Protein AF-A0A3M1J8K4-F1 (afdb_monomer)

Sequence (110 aa):
MFAQNEGLKNLLALLLFLLGSLESVVAQTDCASISPYAPGRQWVYQWYGSNQKPSYRTFRTVLDEPLPGLYRIETVILNAFADTIYRGHHEVRCTEEGLYQDLLAKLTPD

Secondary structure (DSSP, 8-state):
-----HHHHHHHHHHHHHHTTS-----S--GGGS----TT-EEEEEEE-TTSSEEEEEEEEEPP-SSTTEEEEEEEEEESSSS-EEEEEEEEEEETTEEEE------EE-

Radius of gyration: 24.31 Å; Cα contacts (8 Å, |Δi|>4): 168; chains: 1; bounding box: 38×76×39 Å

pLDDT: mean 75.8, std 14.45, range [38.53, 93.75]

Structure (mmCIF, N/CA/C/O backbone):
data_AF-A0A3M1J8K4-F1
#
_entry.id   AF-A0A3M1J8K4-F1
#
loop_
_atom_site.group_PDB
_atom_site.id
_atom_site.type_symbol
_atom_site.label_atom_id
_atom_site.label_alt_id
_atom_site.label_comp_id
_atom_site.label_asym_id
_atom_site.label_entity_id
_atom_site.label_seq_id
_atom_site.pdbx_PDB_ins_code
_atom_site.Cartn_x
_atom_site.Cartn_y
_atom_site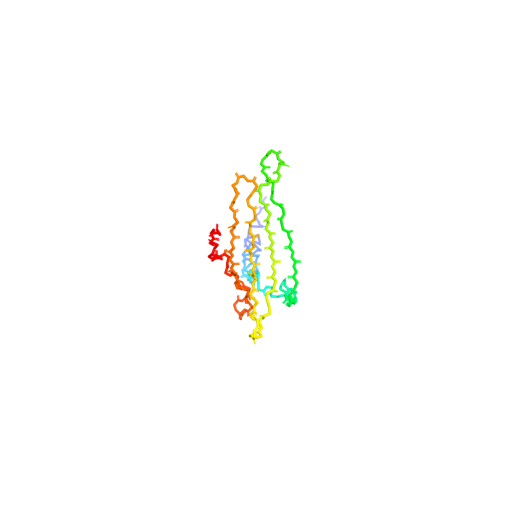.Cartn_z
_atom_site.occupancy
_atom_site.B_iso_or_equiv
_atom_site.auth_seq_id
_atom_site.auth_comp_id
_atom_site.auth_asym_id
_atom_site.auth_atom_id
_atom_site.pdbx_PDB_model_num
ATOM 1 N N . MET A 1 1 ? -22.357 65.396 -4.799 1.00 38.53 1 MET A N 1
ATOM 2 C CA . MET A 1 1 ? -21.923 64.992 -3.444 1.00 38.53 1 MET A CA 1
ATOM 3 C C . MET A 1 1 ? -22.488 63.601 -3.173 1.00 38.53 1 MET A C 1
ATOM 5 O O . MET A 1 1 ? -23.647 63.497 -2.811 1.00 38.53 1 MET A O 1
ATOM 9 N N . PHE A 1 2 ? -21.723 62.536 -3.434 1.00 45.28 2 PHE A N 1
ATOM 10 C CA . PHE A 1 2 ? -22.093 61.161 -3.066 1.00 45.28 2 PHE A CA 1
ATOM 11 C C . PHE A 1 2 ? -21.135 60.706 -1.968 1.00 45.28 2 PHE A C 1
ATOM 13 O O . PHE A 1 2 ? -20.069 60.169 -2.243 1.00 45.28 2 PHE A O 1
ATOM 20 N N . ALA A 1 3 ? -21.490 60.998 -0.723 1.00 51.06 3 ALA A N 1
ATOM 21 C CA . ALA A 1 3 ? -20.793 60.507 0.454 1.00 51.06 3 ALA A CA 1
ATOM 22 C C . ALA A 1 3 ? -21.819 59.728 1.269 1.00 51.06 3 ALA A C 1
ATOM 24 O O . ALA A 1 3 ? -22.641 60.351 1.924 1.00 51.06 3 ALA A O 1
ATOM 25 N N . GLN A 1 4 ? -21.816 58.399 1.134 1.00 54.44 4 GLN A N 1
ATOM 26 C CA . GLN A 1 4 ? -22.366 57.413 2.080 1.00 54.44 4 GLN A CA 1
ATOM 27 C C . GLN A 1 4 ? -22.445 56.056 1.372 1.00 54.44 4 GLN A C 1
ATOM 29 O O . GLN A 1 4 ? -23.463 55.728 0.774 1.00 54.44 4 GLN A O 1
ATOM 34 N N . ASN A 1 5 ? -21.361 55.272 1.388 1.00 56.66 5 ASN A N 1
ATOM 35 C CA . ASN A 1 5 ? -21.485 53.814 1.223 1.00 56.66 5 ASN A CA 1
ATOM 36 C C . ASN A 1 5 ? -20.235 52.998 1.595 1.00 56.66 5 ASN A C 1
ATOM 38 O O . ASN A 1 5 ? -20.148 51.824 1.244 1.00 56.66 5 ASN A O 1
ATOM 42 N N . GLU A 1 6 ? -19.249 53.575 2.288 1.00 58.03 6 GLU A N 1
ATOM 43 C CA . GLU A 1 6 ? -18.040 52.826 2.672 1.00 58.03 6 GLU A CA 1
ATOM 44 C C . GLU A 1 6 ? -18.205 52.076 4.000 1.00 58.03 6 GLU A C 1
ATOM 46 O O . GLU A 1 6 ? -17.737 50.948 4.135 1.00 58.03 6 GLU A O 1
ATOM 51 N N . GLY A 1 7 ? -18.966 52.634 4.950 1.00 60.72 7 GLY A N 1
ATOM 52 C CA . GLY A 1 7 ? -19.224 51.993 6.245 1.00 60.72 7 GLY A CA 1
ATOM 53 C C . GLY A 1 7 ? -20.010 50.684 6.131 1.00 60.72 7 GLY A C 1
ATOM 54 O O . GLY A 1 7 ? -19.664 49.706 6.786 1.00 60.72 7 GLY A O 1
ATOM 55 N N . LEU A 1 8 ? -21.015 50.631 5.247 1.00 63.41 8 LEU A N 1
ATOM 56 C CA . LEU A 1 8 ? -21.821 49.424 5.030 1.00 63.41 8 LEU A CA 1
ATOM 57 C C . LEU A 1 8 ? -20.998 48.303 4.377 1.00 63.41 8 LEU A C 1
ATOM 59 O O . LEU A 1 8 ? -21.134 47.145 4.755 1.00 63.41 8 LEU A O 1
ATOM 63 N N . LYS A 1 9 ? -20.101 48.653 3.445 1.00 60.66 9 LYS A N 1
ATOM 64 C CA . LYS A 1 9 ? -19.193 47.698 2.789 1.00 60.66 9 LYS A CA 1
ATOM 65 C C . LYS A 1 9 ? -18.193 47.100 3.776 1.00 60.66 9 LYS A C 1
ATOM 67 O O . LYS A 1 9 ? -17.992 45.890 3.767 1.00 60.66 9 LYS A O 1
ATOM 72 N N . ASN A 1 10 ? -17.629 47.928 4.656 1.00 68.38 10 ASN A N 1
ATOM 73 C CA . ASN A 1 10 ? -16.697 47.468 5.684 1.00 68.38 10 ASN A CA 1
ATOM 74 C C . ASN A 1 10 ? -17.386 46.582 6.729 1.00 68.38 10 ASN A C 1
ATOM 76 O O . ASN A 1 10 ? -16.806 45.586 7.152 1.00 68.38 10 ASN A O 1
ATOM 80 N N . LEU A 1 11 ? -18.639 46.884 7.094 1.00 69.38 11 LEU A N 1
ATOM 81 C CA . LEU A 1 11 ? -19.413 46.039 8.007 1.00 69.38 11 LEU A CA 1
ATOM 82 C C . LEU A 1 11 ? -19.755 44.681 7.379 1.00 69.38 11 LEU A C 1
ATOM 84 O O . LEU A 1 11 ? -19.637 43.654 8.040 1.00 69.38 11 LEU A O 1
ATOM 88 N N . LEU A 1 12 ? -20.143 44.670 6.098 1.00 69.38 12 LEU A N 1
ATOM 89 C CA . LEU A 1 12 ? -20.470 43.443 5.369 1.00 69.38 12 LEU A CA 1
ATOM 90 C C . LEU A 1 12 ? -19.233 42.549 5.196 1.00 69.38 12 LEU A C 1
ATOM 92 O O . LEU A 1 12 ? -19.317 41.340 5.386 1.00 69.38 12 LEU A O 1
ATOM 96 N N . ALA A 1 13 ? -18.079 43.149 4.887 1.00 66.75 13 ALA A N 1
ATOM 97 C CA . ALA A 1 13 ? -16.806 42.443 4.787 1.00 66.75 13 ALA A CA 1
ATOM 98 C C . ALA A 1 13 ? -16.372 41.840 6.130 1.00 66.75 13 ALA A C 1
ATOM 100 O O . ALA A 1 13 ? -15.918 40.699 6.159 1.00 66.75 13 ALA A O 1
ATOM 101 N N . LEU A 1 14 ? -16.563 42.561 7.242 1.00 69.31 14 LEU A N 1
ATOM 102 C CA . LEU A 1 14 ? -16.268 42.048 8.582 1.00 69.31 14 LEU A CA 1
ATOM 103 C C . LEU A 1 14 ? -17.197 40.883 8.961 1.00 69.31 14 LEU A C 1
ATOM 105 O O . LEU A 1 14 ? -16.743 39.892 9.526 1.00 69.31 14 LEU A O 1
ATOM 109 N N . LEU A 1 15 ? -18.485 40.979 8.607 1.00 68.25 15 LEU A N 1
ATOM 110 C CA . LEU A 1 15 ? -19.462 39.914 8.843 1.00 68.25 15 LEU A CA 1
ATOM 111 C C . LEU A 1 15 ? -19.110 38.649 8.048 1.00 68.25 15 LEU A C 1
ATOM 113 O O . LEU A 1 15 ? -19.134 37.553 8.596 1.00 68.25 15 LEU A O 1
ATOM 117 N N . LEU A 1 16 ? -18.731 38.803 6.775 1.00 64.88 16 LEU A N 1
ATOM 118 C CA . LEU A 1 16 ? -18.303 37.699 5.911 1.00 64.88 16 LEU A CA 1
ATOM 119 C C . LEU A 1 16 ? -17.005 37.046 6.412 1.00 64.88 16 LEU A C 1
ATOM 121 O O . LEU A 1 16 ? -16.884 35.825 6.363 1.00 64.88 16 LEU A O 1
ATOM 125 N N . PHE A 1 17 ? -16.068 37.829 6.956 1.00 60.34 17 PHE A N 1
ATOM 126 C CA . PHE A 1 17 ? -14.845 37.297 7.570 1.00 60.34 17 PHE A CA 1
ATOM 127 C C . PHE A 1 17 ? -15.117 36.515 8.864 1.00 60.34 17 PHE A C 1
ATOM 129 O O . PHE A 1 17 ? -14.447 35.522 9.131 1.00 60.34 17 PHE A O 1
ATOM 136 N N . LEU A 1 18 ? -16.105 36.941 9.658 1.00 59.44 18 LEU A N 1
ATOM 137 C CA . LEU A 1 18 ? -16.509 36.260 10.895 1.00 59.44 18 LEU A CA 1
ATOM 138 C C . LEU A 1 18 ? -17.368 35.011 10.641 1.00 59.44 18 LEU A C 1
ATOM 140 O O . LEU A 1 18 ? -17.339 34.082 11.439 1.00 59.44 18 LEU A O 1
ATOM 144 N N . LEU A 1 19 ? -18.112 34.970 9.533 1.00 58.19 19 LEU A N 1
ATOM 145 C CA . LEU A 1 19 ? -18.869 33.788 9.105 1.00 58.19 19 LEU A CA 1
ATOM 146 C C . LEU A 1 19 ? -17.968 32.728 8.450 1.00 58.19 19 LEU A C 1
ATOM 148 O O . LEU A 1 19 ? -18.232 31.539 8.596 1.00 58.19 19 LEU A O 1
ATOM 152 N N . GLY A 1 20 ? -16.884 33.136 7.779 1.00 55.28 20 GLY A N 1
ATOM 153 C CA . GLY A 1 20 ? -15.952 32.219 7.112 1.00 55.28 2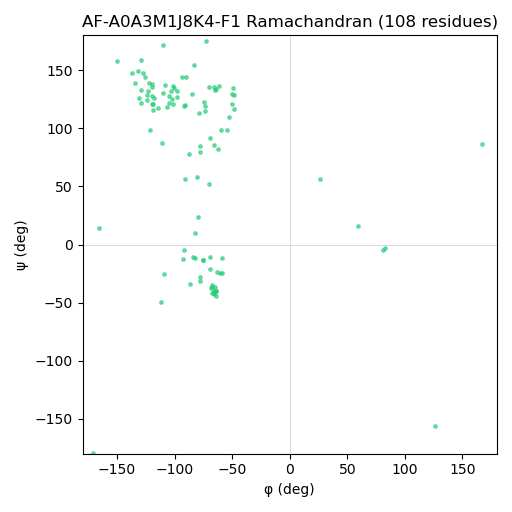0 GLY A CA 1
ATOM 154 C C . GLY A 1 20 ? -15.000 31.451 8.039 1.00 55.28 20 GLY A C 1
ATOM 155 O O . GLY A 1 20 ? -14.378 30.493 7.596 1.00 55.28 20 GLY A O 1
ATOM 156 N N . SER A 1 21 ? -14.868 31.835 9.313 1.00 55.19 21 SER A N 1
ATOM 157 C CA . SER A 1 21 ? -13.966 31.169 10.270 1.00 55.19 21 SER A CA 1
ATOM 158 C C . SER A 1 21 ? -14.620 30.045 11.084 1.00 55.19 21 SER A C 1
ATOM 160 O O . SER A 1 21 ? -13.929 29.363 11.839 1.00 55.19 21 SER A O 1
ATOM 162 N N . LEU A 1 22 ? -15.933 29.830 10.932 1.00 54.00 22 LEU A N 1
ATOM 163 C CA . LEU A 1 22 ? -16.674 28.759 11.615 1.00 54.00 22 LEU A CA 1
ATOM 164 C C . LEU A 1 22 ? -16.778 27.469 10.796 1.00 54.00 22 LEU A C 1
ATOM 166 O O . LEU A 1 22 ? -17.097 26.419 11.354 1.00 54.00 22 LEU A O 1
ATOM 170 N N . GLU A 1 23 ? -16.446 27.509 9.507 1.00 50.75 23 GLU A N 1
ATOM 171 C CA . GLU A 1 23 ? -16.223 26.298 8.725 1.00 50.75 23 GLU A CA 1
ATOM 172 C C . GLU A 1 23 ? -14.840 25.763 9.081 1.00 50.75 23 GLU A C 1
ATOM 174 O O . GLU A 1 23 ? -13.837 25.974 8.401 1.00 50.75 23 GLU A O 1
ATOM 179 N N . SER A 1 24 ? -14.793 25.089 10.229 1.00 48.69 24 SER A N 1
ATOM 180 C CA . SER A 1 24 ? -13.699 24.193 10.558 1.00 48.69 24 SER A CA 1
ATOM 181 C C . SER A 1 24 ? -13.572 23.245 9.377 1.00 4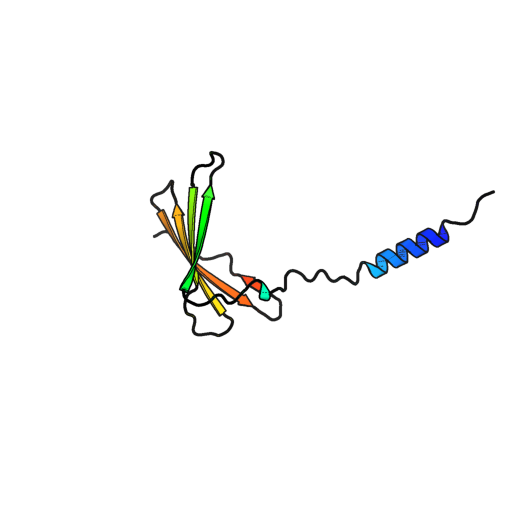8.69 24 SER A C 1
ATOM 183 O O . SER A 1 24 ? -14.467 22.439 9.130 1.00 48.69 24 SER A O 1
ATOM 185 N N . VAL A 1 25 ? -12.497 23.395 8.606 1.00 48.41 25 VAL A N 1
ATOM 186 C CA . VAL A 1 25 ? -12.085 22.433 7.592 1.00 48.41 25 VAL A CA 1
ATOM 187 C C . VAL A 1 25 ? -11.979 21.101 8.322 1.00 48.41 25 VAL A C 1
ATOM 189 O O . VAL A 1 25 ? -11.009 20.855 9.037 1.00 48.41 25 VAL A O 1
ATOM 192 N N . VAL A 1 26 ? -13.020 20.276 8.221 1.00 53.22 26 VAL A N 1
ATOM 193 C CA . VAL A 1 26 ? -13.004 18.914 8.737 1.00 53.22 26 VAL A CA 1
ATOM 194 C C . VAL A 1 26 ? -12.030 18.180 7.829 1.00 53.22 26 VAL A C 1
ATOM 196 O O . VAL A 1 26 ? -12.375 17.747 6.731 1.00 53.22 26 VAL A O 1
ATOM 199 N N . ALA A 1 27 ? -10.764 18.168 8.232 1.00 50.50 27 ALA A N 1
ATOM 200 C CA . ALA A 1 27 ? -9.700 17.472 7.540 1.00 50.50 27 ALA A CA 1
ATOM 201 C C . ALA A 1 27 ? -10.066 15.988 7.495 1.00 50.50 27 ALA A C 1
ATOM 203 O O . ALA A 1 27 ? -9.912 15.314 8.500 1.00 50.50 27 ALA A O 1
ATOM 204 N N . GLN A 1 28 ? -10.613 15.518 6.366 1.00 51.19 28 GLN A N 1
ATOM 205 C CA . GLN A 1 28 ? -10.793 14.106 5.996 1.00 51.19 28 GLN A CA 1
ATOM 206 C C . GLN A 1 28 ? -10.900 13.126 7.187 1.00 51.19 28 GLN A C 1
ATOM 208 O O . GLN A 1 28 ? -10.171 12.141 7.267 1.00 51.19 28 GLN A O 1
ATOM 213 N N . THR A 1 29 ? -11.847 13.339 8.101 1.00 54.34 29 THR A N 1
ATOM 214 C CA . THR A 1 29 ? -12.200 12.363 9.148 1.00 54.34 29 THR A CA 1
ATOM 215 C C . THR A 1 29 ? -13.109 11.271 8.589 1.00 54.34 29 THR A C 1
ATOM 217 O O . THR A 1 29 ? -13.880 10.649 9.315 1.00 54.34 29 THR A O 1
ATOM 220 N N . ASP A 1 30 ? -13.075 11.040 7.275 1.00 66.56 30 ASP A N 1
ATOM 221 C CA . ASP A 1 30 ? -14.037 10.162 6.640 1.00 66.56 30 ASP A CA 1
ATOM 222 C C . ASP A 1 30 ? -13.550 8.718 6.677 1.00 66.56 30 ASP A C 1
ATOM 224 O O . ASP A 1 30 ? -13.067 8.153 5.692 1.00 66.56 30 ASP A O 1
ATOM 228 N N . CYS A 1 31 ? -13.698 8.097 7.843 1.00 71.81 31 CYS A N 1
ATOM 229 C CA . CYS A 1 31 ? -13.549 6.658 7.975 1.00 71.81 31 CYS A CA 1
ATOM 230 C C . CYS A 1 31 ? -14.537 5.877 7.091 1.00 71.81 31 CYS A C 1
ATOM 232 O O . CYS A 1 31 ? -14.326 4.683 6.898 1.00 71.81 31 CYS A O 1
ATOM 234 N N . ALA A 1 32 ? -15.563 6.508 6.497 1.00 68.12 32 ALA A N 1
ATOM 235 C CA . ALA A 1 32 ? -16.412 5.846 5.506 1.00 68.12 32 ALA A CA 1
ATOM 236 C C . ALA A 1 32 ? -15.670 5.571 4.187 1.00 68.12 32 ALA A C 1
ATOM 238 O O . ALA A 1 32 ? -16.041 4.645 3.463 1.00 68.12 32 ALA A O 1
ATOM 239 N N . SER A 1 33 ? -14.578 6.296 3.900 1.00 64.38 33 SER A N 1
ATOM 240 C CA . SER A 1 33 ? -13.654 5.958 2.804 1.00 64.38 33 SER A CA 1
ATOM 241 C C . SER A 1 33 ? -12.968 4.602 3.018 1.00 64.38 33 SER A C 1
ATOM 243 O O . SER A 1 33 ? -12.626 3.919 2.050 1.00 64.38 33 SER A O 1
ATOM 245 N N . ILE A 1 34 ? -12.873 4.151 4.275 1.00 64.06 34 ILE A N 1
ATOM 246 C CA . ILE A 1 34 ? -12.576 2.769 4.656 1.00 64.06 34 ILE A CA 1
ATOM 247 C C . ILE A 1 34 ? -13.867 1.941 4.545 1.00 64.06 34 ILE A C 1
ATOM 249 O O . ILE A 1 34 ? -14.340 1.342 5.511 1.00 64.06 34 ILE A O 1
ATOM 253 N N . SER A 1 35 ? -14.480 1.889 3.358 1.00 58.03 35 SER A N 1
ATOM 254 C CA . SER A 1 35 ? -15.460 0.833 3.067 1.00 58.03 35 SER A CA 1
ATOM 255 C C . SER A 1 35 ? -14.819 -0.495 3.478 1.00 58.03 35 SER A C 1
ATOM 257 O O . SER A 1 35 ? -13.670 -0.710 3.077 1.00 58.03 35 SER A O 1
ATOM 259 N N . PRO A 1 36 ? -15.483 -1.344 4.294 1.00 66.19 36 PRO A N 1
ATOM 260 C CA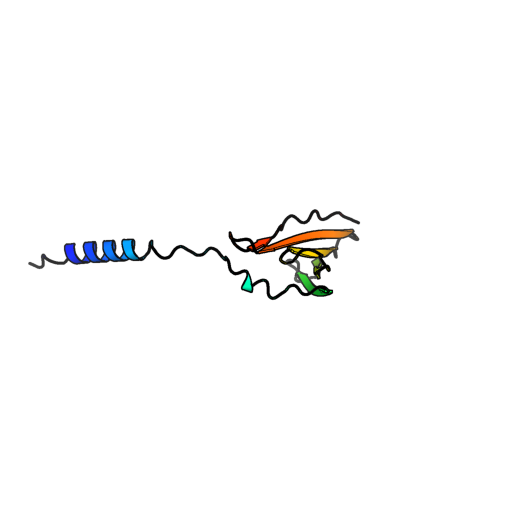 . PRO A 1 36 ? -14.807 -2.306 5.155 1.00 66.19 36 PRO A CA 1
ATOM 261 C C . PRO A 1 36 ? -13.778 -3.062 4.340 1.00 66.19 36 PRO A C 1
ATOM 263 O O . PRO A 1 36 ? -14.123 -3.720 3.350 1.00 66.19 36 PRO A O 1
ATOM 266 N N . TYR A 1 37 ? -12.510 -2.885 4.709 1.00 80.12 37 TYR A N 1
ATOM 267 C CA . TYR A 1 37 ? -11.413 -3.691 4.213 1.00 80.12 37 TYR A CA 1
ATOM 268 C C . TYR A 1 37 ? -11.696 -5.120 4.671 1.00 80.12 37 TYR A C 1
ATOM 270 O O . TYR A 1 37 ? -11.256 -5.565 5.724 1.00 80.12 37 TYR A O 1
ATOM 278 N N . ALA A 1 38 ? -12.543 -5.803 3.906 1.00 85.69 38 ALA A N 1
ATOM 279 C CA . ALA A 1 38 ? -12.908 -7.177 4.151 1.00 85.69 38 ALA A CA 1
ATOM 280 C C . ALA A 1 38 ? -11.643 -8.025 3.975 1.00 85.69 38 ALA A C 1
ATOM 282 O O . ALA A 1 38 ? -10.951 -7.836 2.963 1.00 85.69 38 ALA A O 1
ATOM 283 N N . PRO A 1 39 ? -11.340 -8.939 4.911 1.00 89.12 39 PRO A N 1
ATOM 284 C CA . PRO A 1 39 ? -10.219 -9.856 4.767 1.00 89.12 39 PRO A CA 1
ATOM 285 C C . PRO A 1 39 ? -10.229 -10.541 3.397 1.00 89.12 39 PRO A C 1
ATOM 287 O O . PRO A 1 39 ? -11.275 -10.961 2.898 1.00 89.12 39 PRO A O 1
ATOM 290 N N . GLY A 1 40 ? -9.065 -10.596 2.751 1.00 89.94 40 GLY A N 1
ATOM 291 C CA . GLY A 1 40 ? -8.903 -11.157 1.411 1.00 89.94 40 GLY A CA 1
ATOM 292 C C . GLY A 1 40 ? -9.280 -10.221 0.259 1.00 89.94 40 GLY A C 1
ATOM 293 O O . GLY A 1 40 ? -9.053 -10.577 -0.897 1.00 89.94 40 GLY A O 1
ATOM 294 N N . ARG A 1 41 ? -9.806 -9.015 0.517 1.00 90.81 41 ARG A N 1
ATOM 295 C CA . ARG A 1 41 ? -9.989 -8.009 -0.538 1.00 90.81 41 A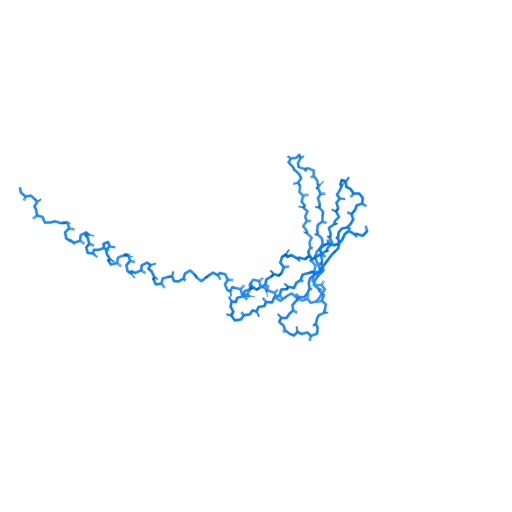RG A CA 1
ATOM 296 C C . ARG A 1 41 ? -8.633 -7.631 -1.133 1.00 90.81 41 ARG A C 1
ATOM 298 O O . ARG A 1 41 ? -7.668 -7.396 -0.406 1.00 90.81 41 ARG A O 1
ATOM 305 N N . GLN A 1 42 ? -8.590 -7.538 -2.460 1.00 92.62 42 GLN A N 1
ATOM 306 C CA . GLN A 1 42 ? -7.375 -7.240 -3.210 1.00 92.62 42 GLN A CA 1
ATOM 307 C C . GLN A 1 42 ? -7.598 -6.143 -4.236 1.00 92.62 42 GLN A C 1
ATOM 309 O O . GLN A 1 42 ? -8.684 -6.008 -4.804 1.00 92.62 42 GLN A O 1
ATOM 314 N N . TRP A 1 43 ? -6.542 -5.384 -4.499 1.00 91.06 43 TRP A N 1
ATOM 315 C CA . TRP A 1 43 ? -6.499 -4.448 -5.610 1.00 91.06 43 TRP A CA 1
ATOM 316 C C . TRP A 1 43 ? -5.075 -4.282 -6.135 1.00 91.06 43 TRP A C 1
ATOM 318 O O . TRP A 1 43 ? -4.089 -4.568 -5.453 1.00 91.06 43 TRP A O 1
ATOM 328 N N . VAL A 1 44 ? -4.978 -3.838 -7.388 1.00 92.88 44 VAL A N 1
ATOM 329 C CA . VAL A 1 44 ? -3.713 -3.733 -8.115 1.00 92.88 44 VAL A CA 1
ATOM 330 C C . VAL A 1 44 ? -3.582 -2.340 -8.708 1.00 92.88 44 VAL A C 1
ATOM 332 O O . VAL A 1 44 ? -4.501 -1.849 -9.361 1.00 92.88 44 VAL A O 1
ATOM 335 N N . TYR A 1 45 ? -2.416 -1.728 -8.520 1.00 90.94 45 TYR A N 1
ATOM 336 C CA . TYR A 1 45 ? -2.031 -0.487 -9.181 1.00 90.94 45 TYR A CA 1
ATOM 337 C C . TYR A 1 45 ? -0.930 -0.763 -10.200 1.00 90.94 45 TYR A C 1
ATOM 339 O O . TYR A 1 45 ? 0.079 -1.401 -9.889 1.00 90.94 45 TYR A O 1
ATOM 347 N N . GLN A 1 46 ? -1.117 -0.258 -11.416 1.00 93.75 46 GLN A N 1
ATOM 348 C CA . GLN A 1 46 ? -0.099 -0.266 -12.459 1.00 93.75 46 GLN A CA 1
ATOM 349 C C . GLN A 1 46 ? 0.448 1.150 -12.619 1.00 93.75 46 GLN A C 1
ATOM 351 O O . GLN A 1 46 ? -0.286 2.067 -12.982 1.00 93.75 46 GLN A O 1
ATOM 356 N N . TRP A 1 47 ? 1.744 1.309 -12.374 1.00 90.50 47 TRP A N 1
ATOM 357 C CA . TRP A 1 47 ? 2.457 2.563 -12.576 1.00 90.50 47 TRP A CA 1
ATOM 358 C C . TRP A 1 47 ? 3.084 2.580 -13.965 1.00 90.50 47 TRP A C 1
ATOM 360 O O . TRP A 1 47 ? 3.541 1.541 -14.456 1.00 90.50 47 TRP A O 1
ATOM 370 N N . TYR A 1 48 ? 3.110 3.758 -14.580 1.00 92.38 48 TYR A N 1
ATOM 371 C CA . TYR A 1 48 ? 3.697 3.98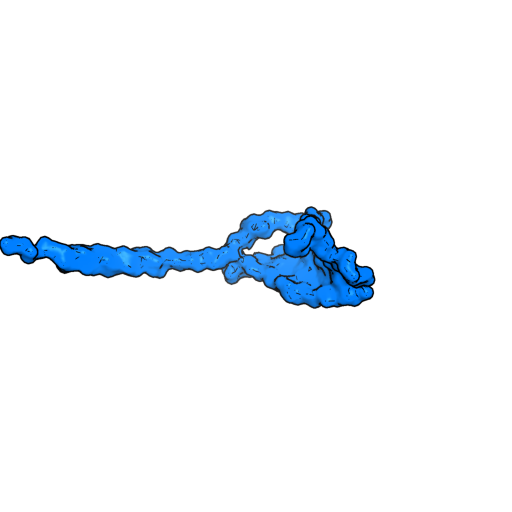5 -15.894 1.00 92.38 48 TYR A CA 1
ATOM 372 C C . TYR A 1 48 ? 4.781 5.056 -15.789 1.00 92.38 48 TYR A C 1
ATOM 374 O O . TYR A 1 48 ? 4.617 6.048 -15.080 1.00 92.38 48 TYR A O 1
ATOM 382 N N . GLY A 1 49 ? 5.899 4.844 -16.480 1.00 89.88 49 GLY A N 1
ATOM 383 C CA . GLY A 1 49 ? 6.930 5.864 -16.648 1.00 89.88 49 GLY A CA 1
ATOM 384 C C . GLY A 1 49 ? 6.495 6.966 -17.617 1.00 89.88 49 GLY A C 1
ATOM 385 O O . GLY A 1 49 ? 5.464 6.868 -18.282 1.00 89.88 49 GLY A O 1
ATOM 386 N N . SER A 1 50 ? 7.326 8.000 -17.765 1.00 91.94 50 SER A N 1
ATOM 387 C CA . SER A 1 50 ? 7.091 9.099 -18.720 1.00 91.94 50 SER A CA 1
ATOM 388 C C . SER A 1 50 ? 6.982 8.631 -20.177 1.00 91.94 50 SER A C 1
ATOM 390 O O . SER A 1 50 ? 6.324 9.270 -20.992 1.00 91.94 50 SER A O 1
ATOM 392 N N . ASN A 1 51 ? 7.579 7.483 -20.502 1.00 93.62 51 ASN A N 1
ATOM 393 C CA . ASN A 1 51 ? 7.481 6.819 -21.802 1.00 93.62 51 ASN A CA 1
ATOM 394 C C . ASN A 1 51 ? 6.208 5.964 -21.970 1.00 93.62 51 ASN A C 1
ATOM 396 O O . ASN A 1 51 ? 6.133 5.189 -22.921 1.00 93.62 51 ASN A O 1
ATOM 400 N N . GLN A 1 52 ? 5.251 6.058 -21.039 1.00 91.69 52 GLN A N 1
ATOM 401 C CA . GLN A 1 52 ? 4.007 5.279 -20.997 1.00 91.69 52 GLN A CA 1
ATOM 402 C C . GLN A 1 52 ? 4.217 3.759 -20.917 1.00 91.69 52 GLN A C 1
ATOM 404 O O . GLN A 1 52 ? 3.289 2.984 -21.146 1.00 91.69 52 GLN A O 1
ATOM 409 N N . LYS A 1 53 ? 5.426 3.304 -20.567 1.00 89.44 53 LYS A N 1
ATOM 410 C CA . LYS A 1 53 ? 5.691 1.888 -20.311 1.00 89.44 53 LYS A CA 1
ATOM 411 C C . LYS A 1 53 ? 5.457 1.564 -18.834 1.00 89.44 53 LYS A C 1
ATOM 413 O O . LYS A 1 53 ? 5.780 2.397 -17.983 1.00 89.44 53 LYS A O 1
ATOM 418 N N . PRO A 1 54 ? 4.930 0.369 -18.518 1.00 88.38 54 PRO A N 1
ATOM 419 C CA . PRO A 1 54 ? 4.843 -0.134 -17.151 1.00 88.38 54 PRO A CA 1
ATOM 420 C C . PRO A 1 54 ? 6.184 -0.027 -16.414 1.00 88.38 54 PRO A C 1
ATOM 422 O O . PRO A 1 54 ? 7.205 -0.462 -16.942 1.00 88.38 54 PRO A O 1
ATOM 425 N N . SER A 1 55 ? 6.176 0.542 -15.209 1.00 90.25 55 SER A N 1
ATOM 426 C CA . SER A 1 55 ? 7.368 0.698 -14.362 1.00 90.25 55 SER A CA 1
ATOM 427 C C . SER A 1 55 ? 7.308 -0.170 -13.110 1.00 90.25 55 SER A C 1
ATOM 429 O O . SER A 1 55 ? 8.233 -0.924 -12.825 1.00 90.25 55 SER A O 1
ATOM 431 N N . TYR A 1 56 ? 6.190 -0.103 -12.393 1.00 90.31 56 TYR A N 1
ATOM 432 C CA . TYR A 1 56 ? 5.950 -0.875 -11.181 1.00 90.31 56 TYR A CA 1
ATOM 433 C C . TYR A 1 56 ? 4.541 -1.439 -11.191 1.00 90.31 56 TYR A C 1
ATOM 435 O O . TYR A 1 56 ? 3.608 -0.792 -11.673 1.00 90.31 56 TYR A O 1
ATOM 443 N N . ARG A 1 57 ? 4.364 -2.616 -10.601 1.00 92.12 57 ARG A N 1
ATOM 444 C CA . ARG A 1 57 ? 3.041 -3.145 -10.276 1.00 92.12 57 ARG A CA 1
ATOM 445 C C . ARG A 1 57 ? 2.941 -3.348 -8.778 1.00 92.12 57 ARG A C 1
ATOM 447 O O . ARG A 1 57 ? 3.734 -4.088 -8.208 1.00 92.12 57 ARG A O 1
ATOM 454 N N . THR A 1 58 ? 1.973 -2.690 -8.155 1.00 91.75 58 THR A N 1
ATOM 455 C CA . THR A 1 58 ? 1.711 -2.806 -6.722 1.00 91.75 58 THR A CA 1
ATOM 456 C C . THR A 1 58 ? 0.470 -3.653 -6.509 1.00 91.75 58 THR A C 1
ATOM 458 O O . THR A 1 58 ? -0.605 -3.295 -6.982 1.00 91.75 58 THR A O 1
ATOM 461 N N . PHE A 1 59 ? 0.608 -4.741 -5.771 1.00 91.81 59 PHE A N 1
ATOM 462 C CA . PHE A 1 59 ? -0.493 -5.561 -5.287 1.00 91.81 59 PHE A CA 1
ATOM 463 C C . PHE A 1 59 ? -0.751 -5.199 -3.834 1.00 91.81 59 PHE A C 1
ATOM 465 O O . PHE A 1 59 ? 0.197 -5.077 -3.057 1.00 91.81 59 PHE A O 1
ATOM 472 N N . ARG A 1 60 ? -2.020 -5.015 -3.476 1.00 91.25 60 ARG A N 1
ATOM 473 C CA . ARG A 1 60 ? -2.445 -4.814 -2.095 1.00 91.25 60 ARG A CA 1
ATOM 474 C C . ARG A 1 60 ? -3.476 -5.856 -1.708 1.00 91.25 60 ARG A C 1
ATOM 476 O O . ARG A 1 60 ? -4.446 -6.050 -2.439 1.00 91.25 60 ARG A O 1
ATOM 483 N N . THR A 1 61 ? -3.268 -6.474 -0.552 1.00 92.50 61 THR A N 1
ATOM 484 C CA . THR A 1 61 ? -4.142 -7.512 -0.002 1.00 92.50 61 THR A CA 1
ATOM 485 C C . THR A 1 61 ? -4.466 -7.181 1.442 1.00 92.50 61 THR A C 1
ATOM 487 O O . THR A 1 61 ? -3.559 -6.988 2.249 1.00 92.50 61 THR A O 1
ATOM 490 N N . VAL A 1 62 ? -5.752 -7.134 1.777 1.00 91.38 62 VAL A N 1
ATOM 491 C CA . VAL A 1 62 ? -6.197 -7.018 3.167 1.00 91.38 62 VAL A CA 1
ATOM 492 C C . VAL A 1 62 ? -5.999 -8.361 3.855 1.00 91.38 62 VAL A C 1
ATOM 494 O O . VAL A 1 62 ? -6.540 -9.374 3.406 1.00 91.38 62 VAL A O 1
ATOM 497 N N . LEU A 1 63 ? -5.227 -8.364 4.934 1.00 90.94 63 LEU A N 1
ATOM 498 C CA . LEU A 1 63 ? -5.006 -9.540 5.762 1.00 90.94 63 LEU A CA 1
ATOM 499 C C . LEU A 1 63 ? -6.150 -9.711 6.763 1.00 90.94 63 LEU A C 1
ATOM 501 O O . LEU A 1 63 ? -6.823 -8.746 7.128 1.00 90.94 63 LEU A O 1
ATOM 505 N N . ASP A 1 64 ? -6.368 -10.951 7.186 1.00 88.12 64 ASP A N 1
ATOM 506 C CA . ASP A 1 64 ? -7.259 -11.233 8.304 1.00 88.12 64 ASP A CA 1
ATOM 507 C C . ASP A 1 64 ? -6.556 -10.820 9.601 1.00 88.12 64 ASP A C 1
ATOM 509 O O . ASP A 1 64 ? -5.467 -11.310 9.905 1.00 88.12 64 ASP A O 1
ATOM 513 N N . GLU A 1 65 ? -7.142 -9.874 10.328 1.00 82.06 65 GLU A N 1
ATOM 514 C CA . GLU A 1 65 ? -6.571 -9.330 11.557 1.00 82.06 65 GLU A CA 1
ATOM 515 C C . GLU A 1 65 ? -7.529 -9.578 12.728 1.00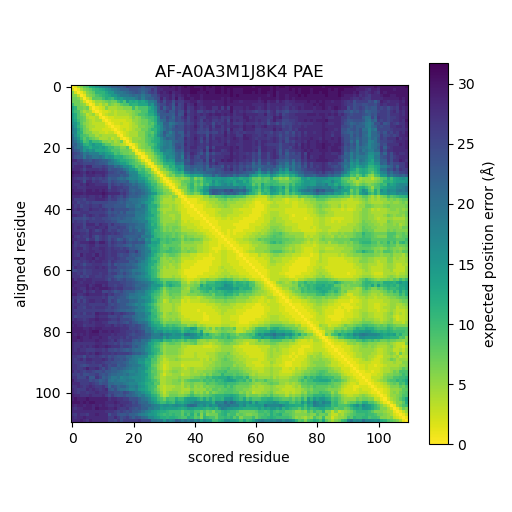 82.06 65 GLU A C 1
ATOM 517 O O . GLU A 1 65 ? -8.740 -9.388 12.597 1.00 82.06 65 GLU A O 1
ATOM 522 N N . PRO A 1 66 ? -7.012 -9.966 13.907 1.00 71.94 66 PRO A N 1
ATOM 523 C CA . PRO A 1 66 ? -7.849 -10.344 15.042 1.00 71.94 66 PRO A CA 1
ATOM 524 C C . PRO A 1 66 ? -8.493 -9.144 15.755 1.00 71.94 66 PRO A C 1
ATOM 526 O O . PRO A 1 66 ? -9.374 -9.335 16.593 1.00 71.94 66 PRO A O 1
ATOM 529 N N . LEU A 1 67 ? -8.037 -7.916 15.480 1.00 76.62 67 LEU A N 1
ATOM 530 C CA . LEU A 1 67 ? -8.470 -6.711 16.187 1.00 76.62 67 LEU A CA 1
ATOM 531 C C . LEU A 1 67 ? -9.500 -5.920 15.364 1.00 76.62 67 LEU A C 1
ATOM 533 O O . LEU A 1 67 ? -9.179 -5.458 14.268 1.00 76.62 67 LEU A O 1
ATOM 537 N N . PRO A 1 68 ? -10.719 -5.690 15.887 1.00 73.06 68 PRO A N 1
ATOM 538 C CA . PRO A 1 68 ? -11.728 -4.913 15.179 1.00 73.06 68 PRO A CA 1
ATOM 539 C C . PRO A 1 68 ? -11.270 -3.459 14.998 1.00 73.06 68 PRO A C 1
ATOM 541 O O . PRO A 1 68 ? -10.792 -2.824 15.935 1.00 73.06 68 PRO A O 1
ATOM 544 N N . GLY A 1 69 ? -11.425 -2.928 13.782 1.00 76.00 69 GLY A N 1
ATOM 545 C CA . GLY A 1 69 ? -11.044 -1.551 13.438 1.00 76.00 69 GLY A CA 1
ATOM 546 C C . GLY A 1 69 ? -9.561 -1.347 13.099 1.00 76.00 69 GLY A C 1
ATOM 547 O O . GLY A 1 69 ? -9.187 -0.244 12.695 1.00 76.00 69 GLY A O 1
ATOM 548 N N . LEU A 1 70 ? -8.736 -2.396 13.208 1.00 83.19 70 LEU A N 1
ATOM 549 C CA . LEU A 1 70 ? -7.383 -2.449 12.662 1.00 83.19 70 LEU A CA 1
ATOM 550 C C . LEU A 1 70 ? -7.392 -3.267 11.374 1.00 83.19 70 LEU A C 1
ATOM 552 O O . LEU A 1 70 ? -7.781 -4.430 11.374 1.00 83.19 70 LEU A O 1
ATOM 556 N N . TYR A 1 71 ? -6.890 -2.683 10.294 1.00 86.69 71 TYR A N 1
ATOM 557 C CA . TYR A 1 71 ? -6.726 -3.381 9.029 1.00 86.69 71 TYR A CA 1
ATOM 558 C C . TYR A 1 71 ? -5.253 -3.396 8.651 1.00 86.69 71 TYR A C 1
ATOM 560 O O . TYR A 1 71 ? -4.642 -2.339 8.489 1.00 86.69 71 TYR A O 1
ATOM 568 N N . ARG A 1 72 ? -4.676 -4.586 8.484 1.00 89.06 72 ARG A N 1
ATOM 569 C CA . ARG A 1 72 ? -3.327 -4.736 7.941 1.00 89.06 72 ARG A CA 1
ATOM 570 C C . ARG A 1 72 ? -3.407 -5.062 6.463 1.00 89.06 72 ARG A C 1
ATOM 572 O O . ARG A 1 72 ? -4.153 -5.942 6.040 1.00 89.06 72 ARG A O 1
ATOM 579 N N . ILE A 1 73 ? -2.624 -4.346 5.673 1.00 89.31 73 ILE A N 1
ATOM 580 C CA . ILE A 1 73 ? -2.585 -4.498 4.225 1.00 89.31 73 ILE A CA 1
ATOM 581 C C . ILE A 1 73 ? -1.175 -4.923 3.833 1.00 89.31 73 ILE A C 1
ATOM 583 O O . ILE A 1 73 ? -0.214 -4.171 4.010 1.00 89.31 73 ILE A O 1
ATOM 587 N N . GLU A 1 74 ? -1.046 -6.126 3.276 1.00 91.75 74 GLU A N 1
ATOM 588 C CA . GLU A 1 74 ? 0.170 -6.541 2.585 1.00 91.75 74 GLU A CA 1
ATOM 589 C C . GLU A 1 74 ? 0.309 -5.767 1.279 1.00 91.75 74 GLU A C 1
ATOM 591 O O . GLU A 1 74 ? -0.652 -5.589 0.534 1.00 91.75 74 GLU A O 1
ATOM 596 N N . THR A 1 75 ? 1.521 -5.294 1.012 1.00 90.81 75 THR A N 1
ATOM 597 C CA . THR A 1 75 ? 1.900 -4.609 -0.216 1.00 90.81 75 THR A CA 1
ATOM 598 C C . THR A 1 75 ? 3.072 -5.334 -0.855 1.00 90.81 75 THR A C 1
ATOM 600 O O . THR A 1 75 ? 4.121 -5.487 -0.233 1.00 90.81 75 THR A O 1
ATOM 603 N N . VAL A 1 76 ? 2.901 -5.737 -2.112 1.00 90.50 76 VAL A N 1
ATOM 604 C CA . VAL A 1 76 ? 3.960 -6.319 -2.945 1.00 90.50 76 VAL A CA 1
ATOM 605 C C . VAL A 1 76 ? 4.177 -5.411 -4.145 1.00 90.50 76 VAL A C 1
ATOM 607 O O . VAL A 1 76 ? 3.227 -5.102 -4.862 1.00 90.50 76 VAL A O 1
ATOM 610 N N . ILE A 1 77 ? 5.410 -4.976 -4.381 1.00 89.44 77 ILE A N 1
ATOM 611 C CA . ILE A 1 77 ? 5.787 -4.151 -5.528 1.00 89.44 77 ILE A CA 1
ATOM 612 C C . ILE A 1 77 ? 6.733 -4.952 -6.409 1.00 89.44 77 ILE A C 1
ATOM 614 O O . ILE A 1 77 ? 7.842 -5.285 -6.001 1.00 89.44 77 ILE A O 1
ATOM 618 N N . LEU A 1 78 ? 6.298 -5.217 -7.637 1.00 89.38 78 LEU A N 1
ATOM 619 C CA . LEU A 1 78 ? 7.147 -5.759 -8.688 1.00 89.38 78 LEU A CA 1
ATOM 620 C C . LEU A 1 78 ? 7.756 -4.596 -9.464 1.00 89.38 78 LEU A C 1
ATOM 622 O O . LEU A 1 78 ? 7.017 -3.782 -10.030 1.00 89.38 78 LEU A O 1
ATOM 626 N N . ASN A 1 79 ? 9.082 -4.511 -9.485 1.00 85.56 79 ASN A N 1
ATOM 627 C CA . ASN A 1 79 ? 9.808 -3.573 -10.329 1.00 85.56 79 ASN A CA 1
ATOM 628 C C . ASN A 1 79 ? 9.995 -4.191 -11.725 1.00 85.56 79 ASN A C 1
ATOM 630 O O . ASN A 1 79 ? 10.406 -5.336 -11.850 1.00 85.56 79 ASN A O 1
ATOM 634 N N . ALA A 1 80 ? 9.650 -3.458 -12.785 1.00 78.62 80 ALA A N 1
ATOM 635 C CA . ALA A 1 80 ? 9.810 -3.938 -14.160 1.00 78.62 80 ALA A CA 1
ATOM 636 C C . ALA A 1 80 ? 11.241 -3.759 -14.705 1.00 78.62 80 ALA A C 1
ATOM 638 O O . ALA A 1 80 ? 11.554 -4.271 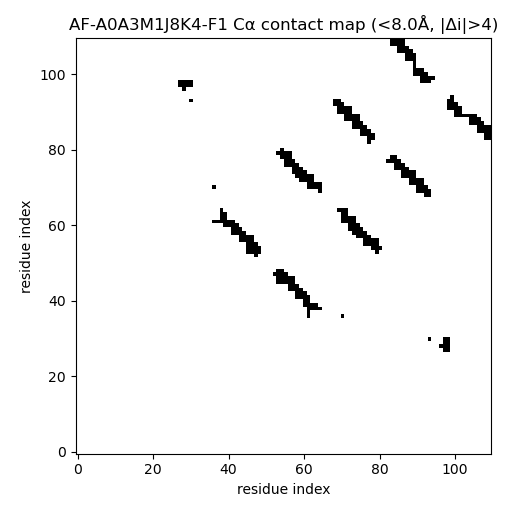-15.777 1.00 78.62 80 ALA A O 1
ATOM 639 N N . PHE A 1 81 ? 12.087 -2.995 -14.009 1.00 76.62 81 PHE A N 1
ATOM 640 C CA . PHE A 1 81 ? 13.446 -2.646 -14.440 1.00 76.62 81 PHE A CA 1
ATOM 641 C C . PHE A 1 81 ? 14.543 -3.330 -13.631 1.00 76.62 81 PHE A C 1
ATOM 643 O O . PHE A 1 81 ? 15.661 -3.477 -14.117 1.00 76.62 81 PHE A O 1
ATOM 650 N N . ALA A 1 82 ? 14.233 -3.701 -12.396 1.00 66.44 82 ALA A N 1
ATOM 651 C CA . ALA A 1 82 ? 15.093 -4.502 -11.548 1.00 66.44 82 ALA A CA 1
ATOM 652 C C . ALA A 1 82 ? 14.323 -5.777 -11.227 1.00 66.44 82 ALA A C 1
ATOM 654 O O . ALA A 1 82 ? 13.145 -5.680 -10.890 1.00 66.44 82 ALA A O 1
ATOM 655 N N . ASP A 1 83 ? 14.973 -6.938 -11.299 1.00 77.00 83 ASP A N 1
ATOM 656 C CA . ASP A 1 83 ? 14.421 -8.224 -10.850 1.00 77.00 83 ASP A CA 1
ATOM 657 C C . ASP A 1 83 ? 14.319 -8.253 -9.311 1.00 77.00 83 ASP A C 1
ATOM 659 O O . ASP A 1 83 ? 14.852 -9.124 -8.633 1.00 77.00 83 ASP A O 1
ATOM 663 N N . THR A 1 84 ? 13.694 -7.229 -8.736 1.00 81.00 84 THR A N 1
ATOM 664 C CA . THR A 1 84 ? 13.565 -6.992 -7.305 1.00 81.00 84 THR A CA 1
ATOM 665 C C . THR A 1 84 ? 12.091 -6.875 -6.975 1.00 81.00 84 THR A C 1
ATOM 667 O O . THR A 1 84 ? 11.343 -6.099 -7.583 1.00 81.00 84 THR A O 1
ATOM 670 N N . ILE A 1 85 ? 11.689 -7.652 -5.980 1.00 85.31 85 ILE A N 1
ATOM 671 C CA . ILE A 1 85 ? 10.355 -7.629 -5.404 1.00 85.31 85 ILE A CA 1
ATOM 672 C C . ILE A 1 85 ? 10.484 -6.922 -4.064 1.00 85.31 85 ILE A C 1
ATOM 674 O O . ILE A 1 85 ? 11.341 -7.273 -3.264 1.00 85.31 85 ILE A O 1
ATOM 678 N N . TYR A 1 86 ? 9.660 -5.910 -3.821 1.00 87.00 86 TYR A N 1
ATOM 679 C CA . TYR A 1 86 ? 9.559 -5.308 -2.496 1.00 87.00 86 TYR A CA 1
ATOM 680 C C . TYR A 1 86 ? 8.296 -5.805 -1.821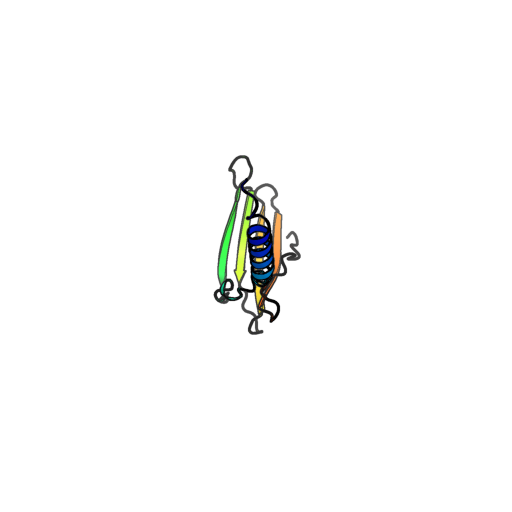 1.00 87.00 86 TYR A C 1
ATOM 682 O O . TYR A 1 86 ? 7.216 -5.745 -2.414 1.00 87.00 86 TYR A O 1
ATOM 690 N N . ARG A 1 87 ? 8.413 -6.236 -0.571 1.00 88.75 87 ARG A N 1
ATOM 691 C CA . ARG A 1 87 ? 7.284 -6.677 0.243 1.00 88.75 87 ARG A CA 1
ATOM 692 C C . ARG A 1 87 ? 7.250 -5.916 1.556 1.00 88.75 87 ARG A C 1
ATOM 694 O O . ARG A 1 87 ? 8.282 -5.591 2.130 1.00 88.75 87 ARG A O 1
ATOM 701 N N . GLY A 1 88 ? 6.052 -5.626 2.035 1.00 89.25 88 GLY A N 1
ATOM 702 C CA . GLY A 1 88 ? 5.854 -5.064 3.360 1.00 89.25 88 GLY A CA 1
ATOM 703 C C . GLY A 1 88 ? 4.387 -5.029 3.747 1.00 89.25 88 GLY A C 1
ATOM 704 O O . GLY A 1 88 ? 3.506 -5.416 2.977 1.00 89.25 88 GLY A O 1
ATOM 705 N N . HIS A 1 89 ? 4.124 -4.521 4.944 1.00 89.06 89 HIS A N 1
ATOM 706 C CA . HIS A 1 89 ? 2.776 -4.332 5.460 1.00 89.06 89 HIS A CA 1
ATOM 707 C C . HIS A 1 89 ? 2.606 -2.893 5.936 1.00 89.06 89 HIS A C 1
ATOM 709 O O . HIS A 1 89 ? 3.559 -2.287 6.425 1.00 89.06 89 HIS A O 1
ATOM 715 N N . HIS A 1 90 ? 1.394 -2.365 5.808 1.00 86.94 90 HIS A N 1
ATOM 716 C CA . HIS A 1 90 ? 0.982 -1.148 6.498 1.00 86.94 90 HIS A CA 1
ATOM 717 C C . HIS A 1 90 ? -0.330 -1.360 7.229 1.00 86.94 90 HIS A C 1
ATOM 719 O O . HIS A 1 90 ? -1.111 -2.257 6.903 1.00 86.94 90 HIS A O 1
ATOM 725 N N . GLU A 1 91 ? -0.560 -0.506 8.214 1.00 87.88 91 GLU A N 1
ATOM 726 C CA . GLU A 1 91 ? -1.756 -0.530 9.032 1.00 87.88 91 GLU A CA 1
ATOM 727 C C . GLU A 1 91 ? -2.647 0.658 8.696 1.00 87.88 91 GLU A C 1
ATOM 729 O O . GLU A 1 91 ? -2.185 1.789 8.528 1.00 87.88 91 GLU A O 1
ATOM 734 N N . VAL A 1 92 ? -3.942 0.382 8.608 1.00 86.19 92 VAL A N 1
ATOM 735 C CA . VAL A 1 92 ? -4.987 1.383 8.473 1.00 86.19 92 VAL A CA 1
ATOM 736 C C . VAL A 1 92 ? -5.922 1.255 9.661 1.00 86.19 92 VAL A C 1
ATOM 738 O O . VAL A 1 92 ? -6.405 0.166 9.973 1.00 86.19 92 VAL A O 1
ATOM 741 N N . ARG A 1 93 ? -6.155 2.373 10.343 1.00 85.31 93 ARG A N 1
ATOM 742 C CA . ARG A 1 93 ? -6.984 2.456 11.544 1.00 85.31 93 ARG A CA 1
ATOM 743 C C . ARG A 1 93 ? -7.912 3.654 11.421 1.00 85.31 93 ARG A C 1
ATOM 745 O O . ARG A 1 93 ? -7.492 4.717 10.975 1.00 85.31 93 ARG A O 1
ATOM 752 N N . CYS A 1 94 ? -9.158 3.487 11.839 1.00 81.00 94 CYS A N 1
ATOM 753 C CA . CYS A 1 94 ? -10.016 4.626 12.137 1.00 81.00 94 CYS A CA 1
ATOM 754 C C . CYS A 1 94 ? -9.867 4.944 13.626 1.00 81.00 94 CYS A C 1
ATOM 756 O O . CYS A 1 94 ? -10.139 4.081 14.460 1.00 81.00 94 CYS A O 1
ATOM 758 N N . THR A 1 95 ? -9.401 6.144 13.956 1.00 79.12 95 THR A N 1
ATOM 759 C CA . THR A 1 95 ? -9.330 6.650 15.330 1.00 79.12 95 THR A CA 1
ATOM 760 C C . THR A 1 95 ? -10.357 7.765 15.520 1.00 79.12 95 THR A C 1
ATOM 762 O O . THR A 1 95 ? -10.971 8.232 14.561 1.00 79.12 95 THR A O 1
ATOM 765 N N . GLU A 1 96 ? -10.539 8.221 16.760 1.00 77.31 96 GLU A N 1
ATOM 766 C CA . GLU A 1 96 ? -11.386 9.387 17.058 1.00 77.31 96 GLU A CA 1
ATOM 767 C C . GLU A 1 96 ? -10.887 10.670 16.367 1.00 77.31 96 GLU A C 1
ATOM 769 O O . GLU A 1 96 ? -11.673 11.571 16.084 1.00 77.31 96 GLU A O 1
ATOM 774 N N . GLU A 1 97 ? -9.592 10.730 16.045 1.00 78.69 97 GLU A N 1
ATOM 775 C CA . GLU A 1 97 ? -8.947 11.843 15.336 1.00 78.69 97 GLU A CA 1
ATOM 776 C C . GLU A 1 97 ? -9.090 11.738 13.806 1.00 78.69 97 GLU A C 1
ATOM 778 O O . GLU A 1 97 ? -8.801 12.699 13.094 1.00 78.69 97 GLU A O 1
ATOM 783 N N . GLY A 1 98 ? -9.551 10.592 13.290 1.00 77.56 98 GLY A N 1
ATOM 784 C CA . GLY A 1 98 ? -9.793 10.356 11.870 1.00 77.56 98 GLY A CA 1
ATOM 785 C C . GLY A 1 98 ? -9.089 9.120 11.311 1.00 77.56 98 GLY A C 1
ATOM 786 O O . GLY A 1 98 ? -8.785 8.150 12.006 1.00 77.56 98 GLY A O 1
ATOM 787 N N . LEU A 1 99 ? -8.865 9.131 9.998 1.00 80.19 99 LEU A N 1
ATOM 788 C CA . LEU A 1 99 ? -8.224 8.035 9.280 1.00 80.19 99 LEU A CA 1
ATOM 789 C C . LEU A 1 99 ? -6.704 8.077 9.478 1.00 80.19 99 LEU A C 1
ATOM 791 O O . LEU A 1 99 ? -6.021 8.952 8.951 1.00 80.19 99 LEU A O 1
ATOM 795 N N . TYR A 1 100 ? -6.168 7.075 10.167 1.00 83.38 100 TYR A N 1
ATOM 796 C CA . TYR A 1 100 ? -4.734 6.845 10.270 1.00 83.38 100 TYR A CA 1
ATOM 797 C C . TYR A 1 100 ? -4.292 5.784 9.260 1.00 83.38 100 TYR A C 1
ATOM 799 O O . TYR A 1 100 ? -4.827 4.672 9.231 1.00 83.38 100 TYR A O 1
ATOM 807 N N . GLN A 1 101 ? -3.291 6.113 8.446 1.00 81.81 101 GLN A N 1
ATOM 808 C CA . GLN A 1 101 ? -2.625 5.172 7.548 1.00 81.81 101 GLN A CA 1
ATOM 809 C C . GLN A 1 101 ? -1.121 5.272 7.756 1.00 81.81 101 GLN A C 1
ATOM 811 O O . GLN A 1 101 ? -0.536 6.336 7.547 1.00 81.81 101 GLN A O 1
ATOM 816 N N . ASP A 1 102 ? -0.484 4.161 8.113 1.00 80.12 102 ASP A N 1
ATOM 817 C CA . ASP A 1 102 ? 0.972 4.099 8.135 1.00 80.12 102 ASP A CA 1
ATOM 818 C C . ASP A 1 102 ? 1.502 3.942 6.702 1.00 80.12 102 ASP A C 1
ATOM 820 O O . ASP A 1 102 ? 1.726 2.844 6.203 1.00 80.12 102 ASP A O 1
ATOM 824 N N . LEU A 1 103 ? 1.655 5.056 5.987 1.00 65.44 103 LEU A N 1
ATOM 825 C CA . LEU A 1 103 ? 2.149 5.044 4.606 1.00 65.44 103 LEU A CA 1
ATOM 826 C C . LEU A 1 103 ? 3.634 4.651 4.507 1.00 65.44 103 LEU A C 1
ATOM 828 O O . LEU A 1 103 ? 4.113 4.373 3.406 1.00 65.44 103 LEU A O 1
ATOM 832 N N . LEU A 1 104 ? 4.351 4.582 5.633 1.00 56.34 104 LEU A N 1
ATOM 833 C CA . LEU A 1 104 ? 5.722 4.093 5.723 1.00 56.34 104 LEU A CA 1
ATOM 834 C C . LEU A 1 104 ? 5.721 2.590 6.017 1.00 56.34 104 LEU A C 1
ATOM 836 O O . LEU A 1 104 ? 6.356 2.117 6.961 1.00 56.34 104 LEU A O 1
ATOM 840 N N . ALA A 1 105 ? 5.058 1.816 5.153 1.00 59.44 105 ALA A N 1
ATOM 841 C CA . ALA A 1 105 ? 5.306 0.384 5.092 1.00 59.44 105 ALA A CA 1
ATOM 842 C C . ALA A 1 105 ? 6.825 0.180 4.984 1.00 59.44 105 ALA A C 1
ATOM 844 O O . ALA A 1 105 ? 7.453 0.681 4.046 1.00 59.44 105 ALA A O 1
ATOM 845 N N . LYS A 1 106 ? 7.428 -0.535 5.941 1.00 64.50 106 LYS A N 1
ATOM 846 C CA . LYS A 1 106 ? 8.819 -0.987 5.825 1.00 64.50 106 LYS A CA 1
ATOM 847 C C . LYS A 1 106 ? 8.874 -1.991 4.677 1.00 64.50 106 LYS A C 1
ATOM 849 O O . LYS A 1 106 ? 8.697 -3.185 4.884 1.00 64.50 106 LYS A O 1
ATOM 854 N N . LEU A 1 107 ? 9.024 -1.480 3.461 1.00 70.44 107 LEU A N 1
ATOM 855 C CA . LEU A 1 107 ? 9.215 -2.275 2.262 1.00 70.44 107 LEU A CA 1
ATOM 856 C C . LEU A 1 107 ? 10.637 -2.822 2.299 1.00 70.44 107 LEU A C 1
ATOM 858 O O . LEU A 1 107 ? 11.603 -2.062 2.241 1.00 70.44 107 LEU A O 1
ATOM 862 N N . THR A 1 108 ? 10.760 -4.135 2.409 1.00 73.00 108 THR A N 1
ATOM 863 C CA . THR A 1 108 ? 12.035 -4.836 2.305 1.00 73.00 108 THR A CA 1
ATOM 864 C C . THR A 1 108 ? 12.150 -5.458 0.917 1.00 73.00 108 THR A C 1
ATOM 866 O O . THR A 1 108 ? 11.156 -6.001 0.428 1.00 73.00 108 THR A O 1
ATOM 869 N N . PRO A 1 109 ? 13.314 -5.351 0.253 1.00 73.44 109 PRO A N 1
ATOM 870 C CA . PRO A 1 109 ? 13.580 -6.148 -0.935 1.00 73.44 109 PRO A CA 1
ATOM 871 C C . PRO A 1 109 ? 13.659 -7.630 -0.540 1.00 73.44 109 PRO A C 1
ATOM 873 O O . PRO A 1 109 ? 14.274 -7.949 0.481 1.00 73.44 109 PRO A O 1
ATOM 876 N N . ASP A 1 110 ? 13.018 -8.487 -1.332 1.00 66.69 110 ASP A N 1
ATOM 877 C CA . ASP A 1 110 ? 13.211 -9.942 -1.310 1.00 66.69 110 ASP A CA 1
ATOM 878 C C . ASP A 1 110 ? 14.562 -10.319 -1.951 1.00 66.69 110 ASP A C 1
ATOM 880 O O . ASP A 1 110 ? 14.985 -9.630 -2.915 1.00 66.69 110 ASP A O 1
#

Mean predicted aligned error: 13.53 Å

Nearest PDB structures (foldseek):
  2ns9-assembly1_B  TM=4.839E-01  e=2.824E-01  Aeropyrum pernix
  1lel-assembly1_B-2  TM=5.958E-01  e=1.488E+00  Gallus gallus
  1z94-assembly1_B  TM=4.671E-01  e=1.756E+00  Chromobacterium violaceum ATCC 12472
  4u46-assembly1_A  TM=6.469E-01  e=9.777E+00  Gallus gallus

Foldseek 3Di:
DDPDDPVVVVVVVVVVVVVVVPPPVLPALPCVVCVDLPAQDKDKDFDADPVRHTAKIKIWGWHDDPDPQKTKIWIWICGPVDNKIWIFIWIWGNDPSGIDTPPPTVTDID

Solvent-accessible surface area (backbone atoms only — not comparable to full-atom values): 6478 Å² total; per-residue (Å²): 139,91,86,87,68,63,69,64,52,54,50,51,52,51,50,52,57,63,59,61,69,69,66,68,77,75,70,71,54,55,46,72,78,57,59,76,79,46,60,70,44,69,52,75,48,80,40,60,44,97,84,71,43,75,39,38,39,37,41,38,35,28,45,83,56,96,49,89,67,49,42,41,32,42,38,39,35,43,41,71,86,44,104,42,40,31,40,30,49,31,47,37,33,64,50,99,88,19,59,46,65,49,83,77,37,69,62,42,76,107